Protein AF-A0A961S2K7-F1 (afdb_monomer_lite)

pLDDT: mean 79.69, std 16.77, range [42.72, 95.94]

Structure (mmCIF, N/CA/C/O backbone):
data_AF-A0A961S2K7-F1
#
_entry.id   AF-A0A961S2K7-F1
#
loop_
_atom_site.group_PDB
_atom_site.id
_atom_site.type_symbol
_atom_site.label_atom_id
_atom_site.label_alt_id
_atom_site.label_comp_id
_atom_site.label_asym_id
_atom_site.label_entity_id
_atom_site.label_seq_id
_atom_site.pdbx_PDB_ins_code
_atom_site.Cartn_x
_atom_site.Cartn_y
_atom_site.Cartn_z
_atom_site.occupancy
_atom_site.B_iso_or_equiv
_atom_site.auth_seq_id
_atom_site.auth_comp_id
_atom_site.auth_asym_id
_atom_site.auth_atom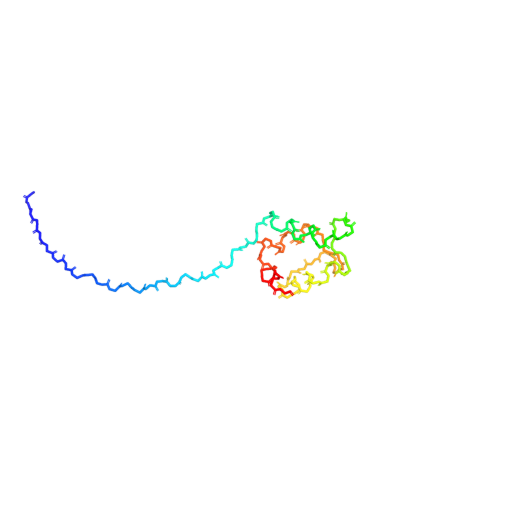_id
_atom_site.pdbx_PDB_model_num
ATOM 1 N N . MET A 1 1 ? 27.454 58.820 10.060 1.00 53.12 1 MET A N 1
ATOM 2 C CA . MET A 1 1 ? 26.649 59.418 8.966 1.00 53.12 1 MET A CA 1
ATOM 3 C C . MET A 1 1 ? 27.634 60.167 8.076 1.00 53.12 1 MET A C 1
ATOM 5 O O . MET A 1 1 ? 28.442 60.859 8.684 1.00 53.12 1 MET A O 1
ATOM 9 N N . PRO A 1 2 ? 27.650 60.046 6.732 1.00 50.94 2 PRO A N 1
ATOM 10 C CA . PRO A 1 2 ? 26.458 59.887 5.898 1.00 50.94 2 PRO A CA 1
ATOM 11 C C . PRO A 1 2 ? 26.634 59.042 4.601 1.00 50.94 2 PRO A C 1
ATOM 13 O O . PRO A 1 2 ? 27.717 58.595 4.247 1.00 50.94 2 PRO A O 1
ATOM 16 N N . SER A 1 3 ? 25.512 58.909 3.895 1.00 50.97 3 SER A N 1
ATOM 17 C CA . SER A 1 3 ? 25.362 58.969 2.435 1.00 50.97 3 SER A CA 1
ATOM 18 C C . SER A 1 3 ? 25.905 57.880 1.502 1.00 50.97 3 SER A C 1
ATOM 20 O O . SER A 1 3 ? 27.054 57.889 1.083 1.00 50.97 3 SER A O 1
ATOM 22 N N . PHE A 1 4 ? 24.931 57.077 1.063 1.00 55.78 4 PHE A N 1
ATOM 23 C CA . PHE A 1 4 ? 24.436 56.935 -0.311 1.00 55.78 4 PHE A CA 1
ATOM 24 C C . PHE A 1 4 ? 25.356 56.508 -1.456 1.00 55.78 4 PHE A C 1
ATOM 26 O O . PHE A 1 4 ? 26.429 57.044 -1.714 1.00 55.78 4 PHE A O 1
ATOM 33 N N . LEU A 1 5 ? 24.682 55.707 -2.286 1.00 58.34 5 LEU A N 1
ATOM 34 C CA . LEU A 1 5 ? 24.920 55.444 -3.691 1.00 58.34 5 LEU A CA 1
ATOM 35 C C . LEU A 1 5 ? 25.974 54.368 -3.936 1.00 58.34 5 LEU A C 1
ATOM 37 O O . LEU A 1 5 ? 27.165 54.585 -3.740 1.00 58.34 5 LEU A O 1
ATOM 41 N N . LYS A 1 6 ? 25.527 53.245 -4.501 1.00 49.56 6 LYS A N 1
ATOM 42 C CA . LYS A 1 6 ? 25.770 52.925 -5.914 1.00 49.56 6 LYS A CA 1
ATOM 43 C C . LYS A 1 6 ? 25.404 51.465 -6.209 1.00 49.56 6 LYS A C 1
ATOM 45 O O . LYS A 1 6 ? 25.491 50.615 -5.331 1.00 49.56 6 LYS A O 1
ATOM 50 N N . TYR A 1 7 ? 25.158 51.230 -7.500 1.00 51.50 7 TYR A N 1
AT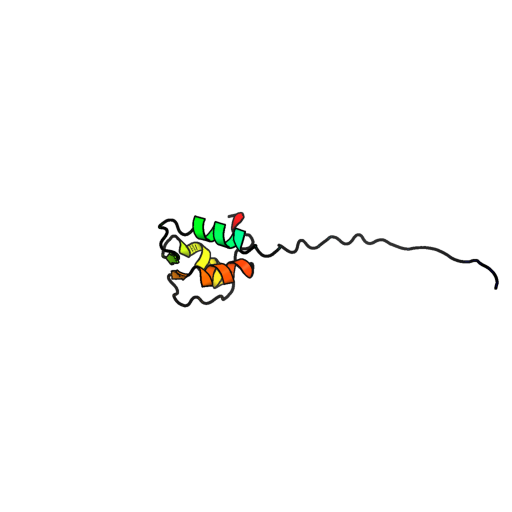OM 51 C CA . TYR A 1 7 ? 25.216 49.932 -8.178 1.00 51.50 7 TYR A CA 1
ATOM 52 C C . TYR A 1 7 ? 24.005 49.030 -7.928 1.00 51.50 7 TYR A C 1
ATOM 54 O O . TYR A 1 7 ? 23.406 49.054 -6.867 1.00 51.50 7 TYR A O 1
ATOM 62 N N . ALA A 1 8 ? 23.587 48.157 -8.829 1.00 54.22 8 ALA A N 1
ATOM 63 C CA . ALA A 1 8 ? 23.818 47.890 -10.245 1.00 54.22 8 ALA A CA 1
ATOM 64 C C . ALA A 1 8 ? 22.997 46.608 -10.512 1.00 54.22 8 ALA A C 1
ATOM 66 O O . ALA A 1 8 ? 22.698 45.878 -9.572 1.00 54.22 8 ALA A O 1
ATOM 67 N N . THR A 1 9 ? 22.650 46.353 -11.775 1.00 56.88 9 THR A N 1
ATOM 68 C CA . THR A 1 9 ? 22.479 45.015 -12.389 1.00 56.88 9 THR A CA 1
ATOM 69 C C . THR A 1 9 ? 21.973 43.851 -11.512 1.00 56.88 9 THR A C 1
ATOM 71 O O . THR A 1 9 ? 22.716 43.331 -10.686 1.00 56.88 9 THR A O 1
ATOM 74 N N . LEU A 1 10 ? 20.790 43.307 -11.815 1.00 49.16 10 LEU A N 1
ATOM 75 C CA . LEU A 1 10 ? 20.389 41.961 -11.371 1.00 49.16 10 LEU A CA 1
ATOM 76 C C . LEU A 1 10 ? 19.635 41.293 -12.536 1.00 49.16 10 LEU A C 1
ATOM 78 O O . LEU A 1 10 ? 18.572 41.759 -12.927 1.00 49.16 10 LEU A O 1
ATOM 82 N N . ALA A 1 11 ? 20.292 40.468 -13.349 1.00 57.84 11 ALA A N 1
ATOM 83 C CA . ALA A 1 11 ? 20.637 39.059 -13.125 1.00 57.84 11 ALA A CA 1
ATOM 84 C C . ALA A 1 11 ? 19.417 38.119 -13.227 1.00 57.84 11 ALA A C 1
ATOM 86 O O . ALA A 1 11 ? 18.527 38.110 -12.387 1.00 57.84 11 ALA A O 1
ATOM 87 N N . THR A 1 12 ? 19.442 37.363 -14.327 1.00 58.28 12 THR A N 1
ATOM 88 C CA . THR A 1 12 ? 18.940 36.008 -14.590 1.00 58.28 12 THR A CA 1
ATOM 89 C C . THR A 1 12 ? 17.992 35.392 -13.555 1.00 58.28 12 THR A C 1
ATOM 91 O O . THR A 1 12 ? 18.418 34.996 -12.476 1.00 58.28 12 THR A O 1
ATOM 94 N N . ALA A 1 13 ? 16.740 35.154 -13.951 1.00 59.94 13 ALA A N 1
ATOM 95 C CA . ALA A 1 13 ? 15.882 34.174 -13.291 1.00 59.94 13 ALA A CA 1
ATOM 96 C C . ALA A 1 13 ? 15.692 32.974 -14.229 1.00 59.94 13 ALA A C 1
ATOM 98 O O . ALA A 1 13 ? 14.820 32.970 -15.096 1.00 59.94 13 ALA A O 1
ATOM 99 N N . LEU A 1 14 ? 16.551 31.962 -14.071 1.00 57.53 14 LEU A N 1
ATOM 100 C CA . LEU A 1 14 ? 16.247 30.599 -14.501 1.00 57.53 14 LEU A CA 1
ATOM 101 C C . LEU A 1 14 ? 15.017 30.161 -13.705 1.00 57.53 14 LEU A C 1
ATOM 103 O O . LEU A 1 14 ? 15.093 29.982 -12.489 1.00 57.53 14 LEU A O 1
ATOM 107 N N . ALA A 1 15 ? 13.873 30.066 -14.378 1.00 59.22 15 ALA A N 1
ATOM 108 C CA . ALA A 1 15 ? 12.661 29.545 -13.776 1.00 59.22 15 ALA A CA 1
ATOM 109 C C . ALA A 1 15 ? 12.913 28.088 -13.366 1.00 59.22 15 ALA A C 1
ATOM 111 O O . ALA A 1 15 ? 13.117 27.214 -14.208 1.00 59.22 15 ALA A O 1
ATOM 112 N N . PHE A 1 16 ? 12.933 27.854 -12.055 1.00 60.44 16 PHE A N 1
ATOM 113 C CA . PHE A 1 16 ? 12.850 26.528 -11.468 1.00 60.44 16 PHE A CA 1
ATOM 114 C C . PHE A 1 16 ? 11.566 25.866 -11.971 1.00 60.44 16 PHE A C 1
ATOM 116 O O . PHE A 1 16 ? 10.468 26.326 -11.662 1.00 60.44 16 PHE A O 1
ATOM 123 N N . ILE A 1 17 ? 11.700 24.789 -12.741 1.00 61.59 17 ILE A N 1
ATOM 124 C CA . ILE A 1 17 ? 10.585 23.877 -12.976 1.00 61.59 17 ILE A CA 1
ATOM 125 C C . ILE A 1 17 ? 10.479 23.038 -11.698 1.00 61.59 17 ILE A C 1
ATOM 127 O O . ILE A 1 17 ? 11.450 22.353 -11.363 1.00 61.59 17 ILE A O 1
ATOM 131 N N . PRO A 1 18 ? 9.374 23.103 -10.937 1.00 53.06 18 PRO A N 1
ATOM 132 C CA . PRO A 1 18 ? 9.209 22.223 -9.795 1.00 53.06 18 PRO A CA 1
ATOM 133 C C . PRO A 1 18 ? 9.146 20.786 -10.316 1.00 53.06 18 PRO A C 1
ATOM 135 O O . PRO A 1 18 ? 8.283 20.442 -11.123 1.00 53.06 18 PRO A O 1
ATOM 138 N N . ALA A 1 19 ? 10.086 19.952 -9.872 1.00 54.03 19 ALA A N 1
ATOM 139 C CA . ALA A 1 19 ? 9.961 18.513 -10.016 1.00 54.03 19 ALA A CA 1
ATOM 140 C C . ALA A 1 19 ? 8.666 18.102 -9.308 1.00 54.03 19 ALA A C 1
ATOM 142 O O . ALA A 1 19 ? 8.492 18.379 -8.120 1.00 54.03 19 ALA A O 1
ATOM 143 N N . THR A 1 20 ? 7.740 17.485 -10.038 1.00 51.94 20 THR A N 1
ATOM 144 C CA . THR A 1 20 ? 6.520 16.905 -9.478 1.00 51.94 20 THR A CA 1
ATOM 145 C C . THR A 1 20 ? 6.905 15.687 -8.641 1.00 51.94 20 THR A C 1
ATOM 147 O O . THR A 1 20 ? 6.859 14.547 -9.109 1.00 51.94 20 THR A O 1
ATOM 150 N N . ALA A 1 21 ? 7.349 15.934 -7.411 1.00 51.12 21 ALA A N 1
ATOM 151 C CA . ALA A 1 21 ? 7.368 14.920 -6.375 1.00 51.12 21 ALA A CA 1
ATOM 152 C C . ALA A 1 21 ? 5.917 14.461 -6.195 1.00 51.12 21 ALA A C 1
ATOM 154 O O . ALA A 1 21 ? 5.056 15.263 -5.831 1.00 51.12 21 ALA A O 1
ATOM 155 N N . HIS A 1 22 ? 5.633 13.206 -6.540 1.00 54.72 22 HIS A N 1
ATOM 156 C CA . HIS A 1 22 ? 4.354 12.599 -6.201 1.00 54.72 22 HIS A CA 1
ATOM 157 C C . HIS A 1 22 ? 4.307 12.559 -4.672 1.00 54.72 22 HIS A C 1
ATOM 159 O O . HIS A 1 22 ? 5.214 12.022 -4.038 1.00 54.72 22 HIS A O 1
ATOM 165 N N . ALA A 1 23 ? 3.350 13.273 -4.082 1.00 59.91 23 ALA A N 1
ATOM 166 C CA . ALA A 1 23 ? 3.176 13.263 -2.640 1.00 59.91 23 ALA A CA 1
ATOM 167 C C . ALA A 1 23 ? 2.724 11.858 -2.234 1.00 59.91 23 ALA A C 1
ATOM 169 O O . ALA A 1 23 ? 1.781 11.341 -2.832 1.00 59.91 23 ALA A O 1
ATOM 170 N N . ALA A 1 24 ? 3.393 11.271 -1.239 1.00 67.62 24 ALA A N 1
ATOM 171 C CA . ALA A 1 24 ? 2.985 9.998 -0.660 1.00 67.62 24 ALA A CA 1
ATOM 172 C C . ALA A 1 24 ? 1.501 10.052 -0.258 1.00 67.62 24 ALA A C 1
ATOM 174 O O . ALA A 1 24 ? 1.034 11.076 0.258 1.00 67.62 24 ALA A O 1
ATOM 175 N N . MET A 1 25 ? 0.767 8.966 -0.513 1.00 81.94 25 MET A N 1
ATOM 176 C CA . MET A 1 25 ? -0.650 8.862 -0.161 1.00 81.94 25 MET A CA 1
ATOM 177 C C . MET A 1 25 ? -0.856 9.079 1.345 1.00 81.94 25 MET A C 1
ATOM 179 O O . MET A 1 25 ? -0.076 8.604 2.171 1.00 81.94 25 MET A O 1
ATOM 183 N N . THR A 1 26 ? -1.918 9.796 1.718 1.00 89.31 26 THR A N 1
ATOM 184 C CA . THR A 1 26 ? -2.287 9.958 3.130 1.00 89.31 26 THR A CA 1
ATOM 185 C C . THR A 1 26 ? -2.860 8.657 3.692 1.00 89.31 26 THR A C 1
ATOM 187 O O . THR A 1 26 ? -3.433 7.851 2.958 1.00 89.31 26 THR A O 1
ATOM 190 N N . ALA A 1 27 ? -2.799 8.485 5.016 1.00 88.69 27 ALA A N 1
ATOM 191 C CA . ALA A 1 27 ? -3.398 7.334 5.698 1.00 88.69 27 ALA A CA 1
ATOM 192 C C . ALA A 1 27 ? -4.892 7.144 5.355 1.00 88.69 27 ALA A C 1
ATOM 194 O O . ALA A 1 27 ? -5.368 6.021 5.196 1.00 88.69 27 ALA A O 1
ATOM 195 N N . GLU A 1 28 ? -5.640 8.238 5.177 1.00 91.12 28 GLU A N 1
ATOM 196 C CA . GLU A 1 28 ? -7.052 8.204 4.775 1.00 91.12 28 GLU A CA 1
ATOM 197 C C . GLU A 1 28 ? -7.231 7.679 3.343 1.00 91.12 28 GLU A C 1
ATOM 199 O O . GLU A 1 28 ? -8.120 6.863 3.091 1.00 91.12 28 GLU A O 1
ATOM 204 N N . GLN A 1 29 ? -6.371 8.097 2.409 1.00 90.44 29 GLN A N 1
ATOM 205 C CA . GLN A 1 29 ? -6.380 7.597 1.030 1.00 90.44 29 GLN A CA 1
ATOM 206 C C . GLN A 1 29 ? -5.999 6.117 0.979 1.00 90.44 29 GLN A C 1
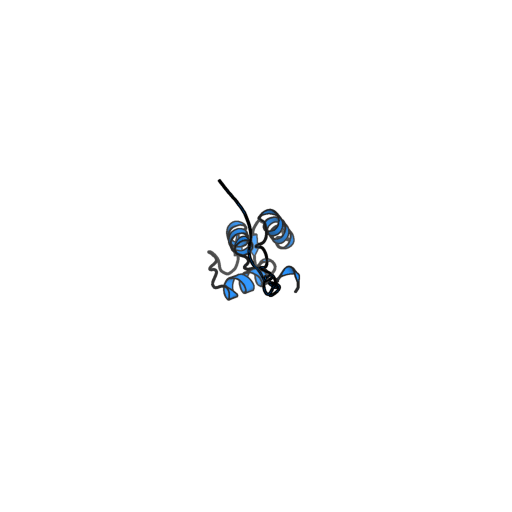ATOM 208 O O . GLN A 1 29 ? -6.651 5.336 0.287 1.00 90.44 29 GLN A O 1
ATOM 213 N N . CYS A 1 30 ? -4.995 5.717 1.759 1.00 92.31 30 CYS A N 1
ATOM 214 C CA . CYS A 1 30 ? -4.592 4.324 1.900 1.00 92.31 30 CYS A CA 1
ATOM 215 C C . CYS A 1 30 ? -5.722 3.464 2.471 1.00 92.31 30 CYS A C 1
ATOM 217 O O . CYS A 1 30 ? -6.036 2.416 1.909 1.00 92.31 30 CYS A O 1
ATOM 219 N N . THR A 1 31 ? -6.397 3.941 3.518 1.00 93.75 31 THR A N 1
ATOM 220 C CA . THR A 1 31 ? -7.557 3.264 4.118 1.00 93.75 31 THR A CA 1
ATOM 221 C C . THR A 1 31 ? -8.696 3.119 3.110 1.00 93.75 31 THR A C 1
ATOM 223 O O . THR A 1 31 ? -9.266 2.040 2.964 1.00 93.75 31 THR A O 1
ATOM 226 N N . ALA A 1 32 ? -9.014 4.178 2.362 1.00 93.44 32 ALA A N 1
ATOM 227 C CA . ALA A 1 32 ? -10.044 4.125 1.328 1.00 93.44 32 ALA A CA 1
ATOM 228 C C . ALA A 1 32 ? -9.688 3.136 0.206 1.00 93.44 32 ALA A C 1
ATOM 230 O O . ALA A 1 32 ? -10.556 2.402 -0.270 1.00 93.44 32 ALA A O 1
ATOM 231 N N . MET A 1 33 ? -8.418 3.088 -0.201 1.00 92.12 33 MET A N 1
ATOM 232 C CA . MET A 1 33 ? -7.943 2.151 -1.214 1.00 92.12 33 MET A CA 1
ATOM 233 C C . MET A 1 33 ? -7.992 0.701 -0.723 1.00 92.12 33 MET A C 1
ATOM 235 O O . MET A 1 33 ? -8.410 -0.171 -1.484 1.00 92.12 33 MET A O 1
ATOM 239 N N . PHE A 1 34 ? -7.623 0.453 0.536 1.00 94.50 34 PHE A N 1
ATOM 240 C CA . PHE A 1 34 ? -7.736 -0.860 1.166 1.00 94.50 34 PHE A CA 1
ATOM 241 C C . PHE A 1 34 ? -9.191 -1.325 1.219 1.00 94.50 34 PHE A C 1
ATOM 243 O O . PHE A 1 34 ? -9.505 -2.378 0.682 1.00 94.50 34 PHE A O 1
ATOM 250 N N . ASN A 1 35 ? -10.100 -0.501 1.746 1.00 94.81 35 ASN A N 1
ATOM 251 C CA . ASN A 1 35 ? -11.528 -0.833 1.842 1.00 94.81 35 ASN A CA 1
ATOM 252 C C . ASN A 1 35 ? -12.178 -1.091 0.475 1.00 94.81 35 ASN A C 1
ATOM 254 O O . ASN A 1 35 ? -13.168 -1.804 0.374 1.00 94.81 35 ASN A O 1
ATOM 258 N N . LYS A 1 36 ? -11.656 -0.476 -0.591 1.00 93.88 36 LYS A N 1
ATOM 259 C CA . LYS A 1 36 ? -12.107 -0.735 -1.964 1.00 93.88 36 LYS A CA 1
ATOM 260 C C . LYS A 1 36 ? -11.586 -2.071 -2.504 1.00 93.88 36 LYS A C 1
ATOM 262 O O . LYS A 1 36 ? -12.184 -2.619 -3.427 1.00 93.88 36 LYS A O 1
ATOM 267 N N . ALA A 1 37 ? -10.447 -2.541 -2.008 1.00 93.56 37 ALA A N 1
ATOM 268 C CA . ALA A 1 37 ? -9.846 -3.810 -2.393 1.00 93.56 37 ALA A CA 1
ATOM 269 C C . ALA A 1 37 ? -10.412 -4.989 -1.589 1.00 93.56 37 ALA A C 1
ATOM 271 O O . ALA A 1 37 ? -10.689 -6.027 -2.186 1.00 93.56 37 ALA A O 1
ATOM 272 N N . ASP A 1 38 ? -10.615 -4.795 -0.285 1.00 95.94 38 ASP A N 1
ATOM 273 C CA . ASP A 1 38 ? -11.218 -5.738 0.661 1.00 95.94 38 ASP A CA 1
ATOM 274 C C . ASP A 1 38 ? -12.727 -5.836 0.392 1.00 95.94 38 ASP A C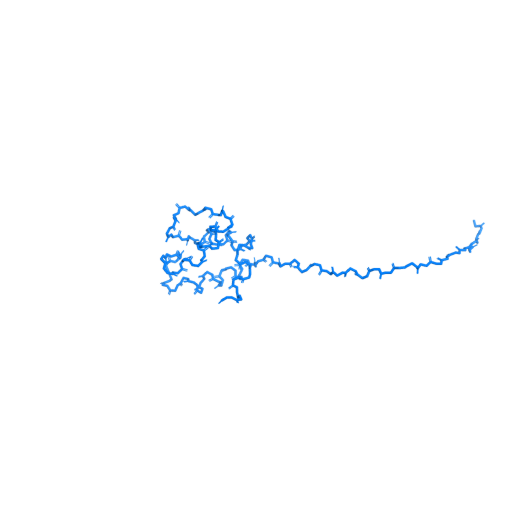 1
ATOM 276 O O . ASP A 1 38 ? -13.558 -5.162 1.003 1.00 95.94 38 ASP A O 1
ATOM 280 N N . THR A 1 39 ? -13.082 -6.603 -0.636 1.00 95.94 39 THR A N 1
ATOM 281 C CA . THR A 1 39 ? -14.451 -6.682 -1.152 1.00 95.94 39 THR A CA 1
ATOM 282 C C . THR A 1 39 ? -15.302 -7.587 -0.272 1.00 95.94 39 THR A C 1
ATOM 284 O O . THR A 1 39 ? -16.511 -7.372 -0.142 1.00 95.94 39 THR A O 1
ATOM 287 N N . ASN A 1 40 ? -14.686 -8.610 0.319 1.00 95.00 40 ASN A N 1
ATOM 288 C CA . ASN A 1 40 ? -15.339 -9.525 1.243 1.00 95.00 40 ASN A CA 1
ATOM 289 C C . ASN A 1 40 ? -15.438 -8.964 2.682 1.00 95.00 40 ASN A C 1
ATOM 291 O O . ASN A 1 40 ? -16.280 -9.444 3.446 1.00 95.00 40 ASN A O 1
ATOM 295 N N . GLY A 1 41 ? -14.668 -7.924 3.023 1.00 95.44 41 GLY A N 1
ATOM 296 C CA . GLY A 1 41 ? -14.701 -7.229 4.308 1.00 95.44 41 GLY A CA 1
ATOM 297 C C . GLY A 1 41 ? -14.063 -8.020 5.449 1.00 95.44 41 GLY A C 1
ATOM 298 O O . GLY A 1 41 ? -14.500 -7.879 6.596 1.00 95.44 41 GLY A O 1
ATOM 299 N N . ASP A 1 42 ? -13.099 -8.892 5.154 1.00 95.00 42 ASP A N 1
ATOM 300 C CA . ASP A 1 42 ? -12.443 -9.740 6.153 1.00 95.00 42 ASP A CA 1
ATOM 301 C C . ASP A 1 42 ? -11.238 -9.072 6.839 1.00 95.00 42 ASP A C 1
ATOM 303 O O . ASP A 1 42 ? -10.701 -9.610 7.815 1.00 95.00 42 ASP A O 1
ATOM 307 N N . GLY A 1 43 ? -10.869 -7.864 6.402 1.00 94.75 43 GLY A N 1
ATOM 308 C CA . GLY A 1 43 ? -9.761 -7.090 6.956 1.00 94.75 43 GLY A CA 1
ATOM 309 C C . GLY A 1 43 ? -8.395 -7.480 6.392 1.00 94.75 43 GLY A C 1
ATOM 310 O O . GLY A 1 43 ? -7.363 -7.072 6.942 1.00 94.75 43 GLY A O 1
ATOM 311 N N . SER A 1 44 ? -8.361 -8.247 5.305 1.00 95.19 44 SER A N 1
ATOM 312 C CA . SER A 1 44 ? -7.153 -8.649 4.593 1.00 95.19 44 SER A CA 1
ATOM 313 C C . SER A 1 44 ? -7.377 -8.691 3.081 1.00 95.19 44 SER A C 1
ATOM 315 O O . SER A 1 44 ? -8.500 -8.749 2.602 1.00 95.19 44 SER A O 1
ATOM 317 N N . LEU A 1 45 ? -6.297 -8.635 2.299 1.00 94.94 45 LEU A N 1
ATOM 318 C CA . LEU A 1 45 ? -6.369 -8.821 0.850 1.00 94.94 45 LEU A CA 1
ATOM 319 C C . LEU A 1 45 ? -5.758 -10.169 0.492 1.00 94.94 45 LEU A C 1
ATOM 321 O O . LEU A 1 45 ? -4.538 -10.293 0.362 1.00 94.94 45 LEU A O 1
ATOM 325 N N . GLY A 1 46 ? -6.618 -11.174 0.352 1.00 93.44 46 GLY A N 1
ATOM 326 C CA . GLY A 1 46 ? -6.248 -12.523 -0.064 1.00 93.44 46 GLY A CA 1
ATOM 327 C C . GLY A 1 46 ? -6.589 -12.806 -1.527 1.00 93.44 46 GLY A C 1
ATOM 328 O O . GLY A 1 46 ? -7.490 -12.206 -2.119 1.00 93.44 46 GLY A O 1
ATOM 329 N N . GLY A 1 47 ? -5.872 -13.750 -2.141 1.00 90.75 47 GLY A N 1
ATOM 330 C CA . GLY A 1 47 ? -6.195 -14.255 -3.480 1.00 90.75 47 GLY A CA 1
ATOM 331 C C . GLY A 1 47 ? -6.337 -13.143 -4.530 1.00 90.75 47 GLY A C 1
ATOM 332 O O . GLY A 1 47 ? -5.397 -12.391 -4.796 1.00 90.75 47 GLY A O 1
ATOM 333 N N . SER A 1 48 ? -7.519 -13.029 -5.148 1.00 91.69 48 SER A N 1
ATOM 334 C CA . SER A 1 48 ? -7.774 -12.028 -6.195 1.00 91.69 48 SER A CA 1
ATOM 335 C C . SER A 1 48 ? -7.815 -10.583 -5.688 1.00 91.69 48 SER A C 1
ATOM 337 O O . SER A 1 48 ? -7.541 -9.676 -6.470 1.00 91.69 48 SER A O 1
ATOM 339 N N . GLU A 1 49 ? -8.138 -10.351 -4.412 1.00 93.81 49 GLU A N 1
ATOM 340 C CA . GLU A 1 49 ? -8.192 -9.003 -3.821 1.00 93.81 49 GLU A CA 1
ATOM 341 C C . GLU A 1 49 ? -6.779 -8.427 -3.642 1.00 93.81 49 GLU A C 1
ATOM 343 O O . GLU A 1 49 ? -6.544 -7.240 -3.882 1.00 93.81 49 GLU A O 1
ATOM 348 N N . GLY A 1 50 ? -5.820 -9.292 -3.290 1.00 90.88 50 GLY A N 1
ATOM 349 C CA . GLY A 1 50 ? -4.426 -8.932 -3.019 1.00 90.88 50 GLY A CA 1
ATOM 350 C C . GLY A 1 50 ? -3.497 -8.951 -4.231 1.00 90.88 50 GLY A C 1
ATOM 351 O O . GLY A 1 50 ? -2.531 -8.193 -4.248 1.00 90.88 50 GLY A O 1
ATOM 352 N N . THR A 1 51 ? -3.795 -9.739 -5.275 1.00 90.94 51 THR A N 1
ATOM 353 C CA . THR A 1 51 ? -2.852 -10.040 -6.381 1.00 90.94 51 THR A CA 1
ATOM 354 C C . THR A 1 51 ? -2.144 -8.796 -6.940 1.00 90.94 51 THR A C 1
ATOM 356 O O . THR A 1 51 ? -0.917 -8.756 -7.021 1.00 90.94 51 THR A O 1
ATOM 359 N N . ARG A 1 52 ? -2.891 -7.737 -7.288 1.00 89.88 52 ARG A N 1
ATOM 360 C CA . ARG A 1 52 ? -2.296 -6.516 -7.869 1.00 89.88 52 ARG A CA 1
ATOM 361 C C . ARG A 1 52 ? -1.381 -5.768 -6.895 1.00 89.88 52 ARG A C 1
ATOM 363 O O . ARG A 1 52 ? -0.404 -5.149 -7.312 1.00 89.88 52 ARG A O 1
ATOM 370 N N . TYR A 1 53 ? -1.710 -5.803 -5.608 1.00 91.06 53 TYR A N 1
ATOM 371 C CA . TYR A 1 53 ? -0.956 -5.126 -4.560 1.00 91.06 53 TYR A CA 1
ATOM 372 C C . TYR A 1 53 ? 0.289 -5.920 -4.198 1.00 91.06 53 TYR A C 1
ATOM 374 O O . TYR A 1 53 ? 1.358 -5.333 -4.062 1.00 91.06 53 TYR A O 1
ATOM 382 N N . GLU A 1 54 ? 0.191 -7.248 -4.163 1.00 91.12 54 GLU A N 1
ATOM 383 C CA . GLU A 1 54 ? 1.348 -8.119 -3.984 1.00 91.12 54 GLU A CA 1
ATOM 384 C C . GLU A 1 54 ? 2.371 -7.904 -5.095 1.00 91.12 54 GLU A C 1
ATOM 386 O O . GLU A 1 54 ? 3.563 -7.806 -4.827 1.00 91.12 54 GLU A O 1
ATOM 391 N N . GLU A 1 55 ? 1.932 -7.806 -6.351 1.00 89.44 55 GLU A N 1
ATOM 392 C CA . GLU A 1 55 ? 2.835 -7.529 -7.468 1.00 89.44 55 GLU A CA 1
ATOM 393 C C . GLU A 1 55 ? 3.529 -6.170 -7.330 1.00 89.44 55 GLU A C 1
ATOM 395 O O . GLU A 1 55 ? 4.719 -6.051 -7.634 1.00 89.44 55 GLU A O 1
ATOM 400 N N . ALA A 1 56 ? 2.813 -5.143 -6.868 1.00 89.81 56 ALA A N 1
ATOM 401 C CA . ALA A 1 56 ? 3.393 -3.828 -6.610 1.00 89.81 56 ALA A CA 1
ATOM 402 C C . ALA A 1 56 ? 4.415 -3.873 -5.461 1.00 89.81 56 ALA A C 1
ATOM 404 O O . ALA A 1 56 ? 5.524 -3.354 -5.606 1.00 89.81 56 ALA A O 1
ATOM 405 N N . MET A 1 57 ? 4.091 -4.565 -4.367 1.00 90.75 57 MET A N 1
ATOM 406 C CA . MET A 1 57 ? 4.981 -4.769 -3.220 1.00 90.75 57 MET A CA 1
ATOM 407 C C . MET A 1 57 ? 6.232 -5.567 -3.614 1.00 90.75 57 MET A C 1
ATOM 409 O O . MET A 1 57 ? 7.349 -5.130 -3.335 1.00 90.75 57 MET A O 1
ATOM 413 N N . LYS A 1 58 ? 6.078 -6.652 -4.384 1.00 89.31 58 LYS A N 1
ATOM 414 C CA . LYS A 1 58 ? 7.183 -7.467 -4.926 1.00 89.31 58 LYS A CA 1
ATOM 415 C C . LYS A 1 58 ? 8.112 -6.644 -5.824 1.00 89.31 58 LYS A C 1
ATOM 417 O O . LYS A 1 58 ? 9.328 -6.747 -5.698 1.00 89.31 58 LYS A O 1
ATOM 422 N N . LYS A 1 59 ? 7.574 -5.770 -6.688 1.00 87.94 59 LYS A N 1
ATOM 423 C CA . LYS A 1 59 ? 8.381 -4.855 -7.531 1.00 87.94 59 LYS A CA 1
ATOM 424 C C . LYS A 1 59 ? 9.225 -3.869 -6.718 1.00 87.94 59 LYS A C 1
ATOM 426 O O . LYS A 1 59 ? 10.222 -3.363 -7.233 1.00 87.94 59 LYS A O 1
ATOM 431 N N . ARG A 1 60 ? 8.820 -3.569 -5.483 1.00 86.69 60 ARG A N 1
ATOM 432 C CA . ARG A 1 60 ? 9.539 -2.695 -4.547 1.00 86.69 60 ARG A CA 1
ATOM 433 C C . ARG A 1 60 ? 10.316 -3.467 -3.475 1.00 86.69 60 ARG A C 1
ATOM 435 O O . ARG A 1 60 ? 10.872 -2.835 -2.583 1.00 86.69 60 ARG A O 1
ATOM 442 N N . THR A 1 61 ? 10.386 -4.797 -3.578 1.00 87.38 61 THR A N 1
ATOM 443 C CA . THR A 1 61 ? 11.068 -5.674 -2.610 1.00 87.38 61 THR A CA 1
ATOM 444 C C . THR A 1 61 ? 10.509 -5.524 -1.187 1.00 87.38 61 THR A C 1
ATOM 446 O O . THR A 1 61 ? 11.249 -5.557 -0.206 1.00 87.38 61 THR A O 1
ATOM 449 N N . ILE A 1 62 ? 9.194 -5.312 -1.071 1.00 85.12 62 ILE A N 1
ATOM 450 C CA . ILE A 1 62 ? 8.487 -5.309 0.212 1.00 85.12 62 ILE A CA 1
ATOM 451 C C . ILE A 1 62 ? 8.009 -6.732 0.485 1.00 85.12 62 ILE A C 1
ATOM 453 O O . ILE A 1 62 ? 7.178 -7.267 -0.247 1.00 85.12 62 ILE A O 1
ATOM 457 N N . GLU A 1 63 ? 8.556 -7.330 1.539 1.00 83.62 63 GLU A N 1
ATOM 458 C CA . GLU A 1 63 ? 8.190 -8.665 2.006 1.00 83.62 63 GLU A CA 1
ATOM 459 C C . GLU A 1 63 ? 6.916 -8.594 2.858 1.00 83.62 63 GLU A C 1
ATOM 461 O O . GLU A 1 63 ? 6.829 -7.793 3.793 1.00 83.62 63 GLU A O 1
ATOM 466 N N . THR A 1 64 ? 5.943 -9.452 2.559 1.00 85.12 64 THR A N 1
ATOM 467 C CA . THR A 1 64 ? 4.785 -9.704 3.423 1.00 85.12 64 THR A CA 1
ATOM 468 C C . THR A 1 64 ? 5.061 -10.909 4.317 1.00 85.12 64 THR A C 1
ATOM 470 O O . THR A 1 64 ? 5.838 -11.801 3.974 1.00 85.12 64 THR A O 1
ATOM 473 N N . LYS A 1 65 ? 4.425 -10.957 5.486 1.00 82.75 65 LYS A N 1
ATOM 474 C CA . LYS A 1 65 ? 4.505 -12.092 6.416 1.00 82.75 65 LYS A CA 1
ATOM 475 C C . LYS A 1 65 ? 3.922 -13.361 5.790 1.00 82.75 65 LYS A C 1
ATOM 477 O O . LYS A 1 65 ? 4.441 -14.446 6.040 1.00 82.75 65 LYS A O 1
ATOM 482 N N . ASP A 1 66 ? 2.874 -13.219 4.979 1.00 84.88 66 ASP A N 1
ATOM 483 C CA . ASP A 1 66 ? 2.314 -14.282 4.145 1.00 84.88 66 ASP A CA 1
ATOM 484 C C . ASP A 1 66 ? 2.295 -13.825 2.684 1.00 84.88 66 ASP A C 1
ATOM 486 O O . ASP A 1 66 ? 1.788 -12.754 2.355 1.00 84.88 66 ASP A O 1
ATOM 490 N N . ALA A 1 67 ? 2.854 -14.633 1.786 1.00 75.25 67 ALA A N 1
ATOM 491 C CA . ALA A 1 67 ? 2.923 -14.309 0.365 1.00 75.25 67 ALA A CA 1
ATOM 492 C C . ALA A 1 67 ? 1.557 -14.330 -0.346 1.00 75.25 67 ALA A C 1
ATOM 494 O O . ALA A 1 67 ? 1.520 -13.978 -1.521 1.00 75.25 67 ALA A O 1
ATOM 495 N N . ASN A 1 68 ? 0.491 -14.783 0.328 1.00 84.38 68 ASN A N 1
ATOM 496 C CA . ASN A 1 68 ? -0.853 -14.953 -0.238 1.00 84.38 68 ASN A CA 1
ATOM 497 C C . ASN A 1 68 ? -1.922 -14.075 0.430 1.00 84.38 68 ASN A C 1
ATOM 499 O O . ASN A 1 68 ? -3.092 -14.133 0.036 1.00 84.38 68 ASN A O 1
ATOM 503 N N . ILE A 1 69 ? -1.553 -13.354 1.494 1.00 91.50 69 ILE A N 1
ATOM 504 C CA . ILE A 1 69 ? -2.450 -12.496 2.266 1.00 91.50 69 ILE A CA 1
ATOM 505 C C . ILE A 1 69 ? -1.691 -11.228 2.639 1.00 91.50 69 ILE A C 1
ATOM 507 O O . ILE A 1 69 ? -0.684 -11.283 3.341 1.00 91.50 69 ILE A O 1
ATOM 511 N N . ILE A 1 70 ? -2.215 -10.079 2.221 1.00 94.62 70 ILE A N 1
ATOM 512 C CA . ILE A 1 70 ? -1.737 -8.774 2.680 1.00 94.62 70 ILE A CA 1
ATOM 513 C C . ILE A 1 70 ? -2.644 -8.315 3.818 1.00 94.62 70 ILE A C 1
ATOM 515 O O . ILE A 1 70 ? -3.832 -8.061 3.611 1.00 94.62 70 ILE A O 1
ATOM 519 N N . SER A 1 71 ? -2.099 -8.183 5.024 1.00 94.88 71 SER A N 1
ATOM 520 C CA . SER A 1 71 ? -2.836 -7.580 6.138 1.00 94.88 71 SER A CA 1
ATOM 521 C C . SER A 1 71 ? -3.025 -6.075 5.936 1.00 94.88 71 SER A C 1
ATOM 523 O O . SER A 1 71 ? -2.239 -5.420 5.248 1.00 94.88 71 SER A O 1
ATOM 525 N N . MET A 1 72 ? -4.030 -5.489 6.596 1.00 93.94 72 MET A N 1
ATOM 526 C CA . MET A 1 72 ? -4.224 -4.036 6.558 1.00 93.94 72 MET A CA 1
ATOM 527 C C . MET A 1 72 ? -2.969 -3.265 6.995 1.00 93.94 72 MET A C 1
ATOM 529 O O . MET A 1 72 ? -2.628 -2.263 6.378 1.00 93.94 72 MET A O 1
ATOM 533 N N . GLU A 1 73 ? -2.238 -3.748 8.003 1.00 93.31 73 GLU A N 1
ATOM 534 C CA . GLU A 1 73 ? -0.988 -3.129 8.467 1.00 93.31 73 GLU A CA 1
ATOM 535 C C . GLU A 1 73 ? 0.083 -3.089 7.362 1.00 93.31 73 GLU A C 1
ATOM 537 O O . GLU A 1 73 ? 0.662 -2.036 7.087 1.00 93.31 73 GLU A O 1
ATOM 542 N N . GLU A 1 74 ? 0.324 -4.222 6.698 1.00 93.81 74 GLU A N 1
ATOM 543 C CA . GLU A 1 74 ? 1.312 -4.328 5.617 1.00 93.81 74 GLU A CA 1
ATOM 544 C C . GLU A 1 74 ? 0.924 -3.468 4.420 1.00 93.81 74 GLU A C 1
ATOM 546 O O . GLU A 1 74 ? 1.770 -2.785 3.836 1.00 93.81 74 GLU A O 1
ATOM 551 N N . PHE A 1 75 ? -0.367 -3.450 4.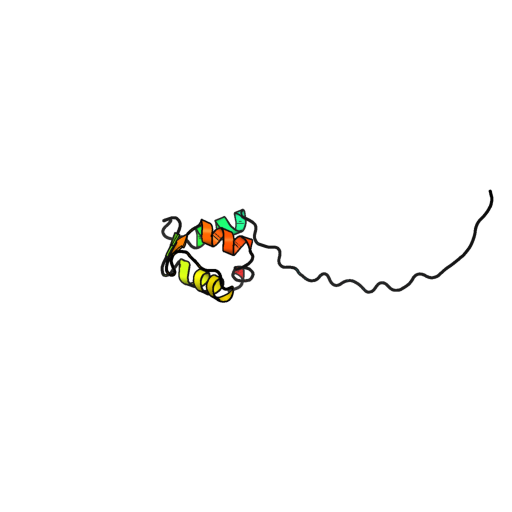091 1.00 94.38 75 PHE A N 1
ATOM 552 C CA . PHE A 1 75 ? -0.886 -2.590 3.046 1.00 94.38 75 PHE A CA 1
ATOM 553 C C . PHE A 1 75 ? -0.686 -1.114 3.384 1.00 94.38 75 PHE A C 1
ATOM 555 O O . PHE A 1 75 ? -0.210 -0.365 2.534 1.00 94.38 75 PHE A O 1
ATOM 562 N N . MET A 1 76 ? -1.048 -0.674 4.596 1.00 93.12 76 MET A N 1
ATOM 563 C CA . MET A 1 76 ? -0.892 0.726 5.008 1.00 93.12 76 MET A CA 1
ATOM 564 C C . MET A 1 76 ? 0.575 1.144 4.922 1.00 93.12 76 MET A C 1
ATOM 566 O O . MET A 1 76 ? 0.886 2.165 4.316 1.00 93.12 76 MET A O 1
ATOM 570 N N . SER A 1 77 ? 1.486 0.312 5.430 1.00 92.12 77 SER A N 1
ATOM 571 C CA . SER A 1 77 ? 2.925 0.581 5.369 1.00 92.12 77 SER A CA 1
ATOM 572 C C . SER A 1 77 ? 3.444 0.697 3.926 1.00 92.12 77 SER A C 1
ATOM 574 O O . SER A 1 77 ? 4.201 1.617 3.597 1.00 92.12 77 SER A O 1
ATOM 576 N N . ALA A 1 78 ? 3.006 -0.187 3.025 1.00 91.88 78 ALA A N 1
ATOM 577 C CA . ALA A 1 78 ? 3.354 -0.102 1.608 1.00 91.88 78 ALA A CA 1
ATOM 578 C C . ALA A 1 78 ? 2.736 1.137 0.936 1.00 91.88 78 ALA A C 1
ATOM 580 O O . ALA A 1 78 ? 3.399 1.831 0.166 1.00 91.88 78 ALA A O 1
ATOM 581 N N . CYS A 1 79 ? 1.489 1.459 1.256 1.00 92.25 79 CYS A N 1
ATOM 582 C CA . CYS A 1 79 ? 0.789 2.600 0.689 1.00 92.25 79 CYS A CA 1
ATOM 583 C C . CYS A 1 79 ? 1.425 3.934 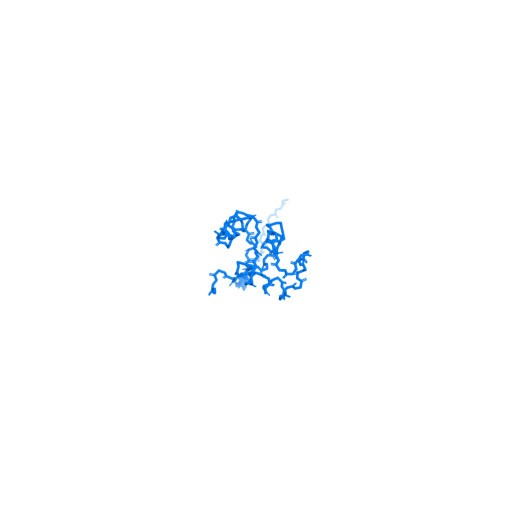1.094 1.00 92.25 79 CYS A C 1
ATOM 585 O O . CYS A 1 79 ? 1.757 4.746 0.233 1.00 92.25 79 CYS A O 1
ATOM 587 N N . GLU A 1 80 ? 1.684 4.128 2.386 1.00 89.50 80 GLU A N 1
ATOM 588 C CA . GLU A 1 80 ? 2.288 5.353 2.923 1.00 89.50 80 GLU A CA 1
ATOM 589 C C . GLU A 1 80 ? 3.748 5.538 2.479 1.00 89.50 80 GLU A C 1
ATOM 591 O O . GLU A 1 80 ? 4.260 6.657 2.465 1.00 89.50 80 GLU A O 1
ATOM 596 N N . SER A 1 81 ? 4.422 4.461 2.059 1.00 89.25 81 SER A N 1
ATOM 597 C CA . SER A 1 81 ? 5.749 4.542 1.431 1.00 89.25 81 SER A CA 1
ATOM 598 C C . SER A 1 81 ? 5.711 4.892 -0.062 1.00 89.25 81 SER A C 1
ATOM 600 O O . SER A 1 81 ? 6.764 4.977 -0.696 1.00 89.25 81 SER A O 1
ATOM 602 N N . GLY A 1 82 ? 4.520 5.099 -0.635 1.00 87.56 82 GLY A N 1
ATOM 603 C CA . GLY A 1 82 ? 4.331 5.403 -2.055 1.00 87.56 82 GLY A CA 1
ATOM 604 C C . GLY A 1 82 ? 4.497 4.185 -2.968 1.00 87.56 82 GLY A C 1
ATOM 605 O O . GLY A 1 82 ? 4.700 4.320 -4.176 1.00 87.56 82 GLY A O 1
ATOM 606 N N . THR A 1 83 ? 4.422 2.961 -2.428 1.00 89.44 83 THR A N 1
ATOM 607 C CA . THR A 1 83 ? 4.523 1.720 -3.229 1.00 89.44 83 THR A CA 1
ATOM 608 C C . THR A 1 83 ? 3.443 1.652 -4.298 1.00 89.44 83 THR A C 1
ATOM 610 O O . THR A 1 83 ? 3.681 1.130 -5.388 1.00 89.44 83 THR A O 1
ATOM 613 N N . PHE A 1 84 ? 2.272 2.201 -3.984 1.00 88.06 84 PHE A N 1
ATOM 614 C CA . PHE A 1 84 ? 1.096 2.198 -4.841 1.00 88.06 84 PHE A CA 1
ATOM 615 C C . PHE A 1 84 ? 0.939 3.494 -5.653 1.00 88.06 84 PHE A C 1
ATOM 617 O O . PHE A 1 84 ? -0.053 3.653 -6.366 1.00 88.06 84 PHE A O 1
ATOM 624 N N . ASP A 1 85 ? 1.924 4.397 -5.610 1.00 84.44 85 ASP A N 1
ATOM 625 C CA . ASP A 1 85 ? 1.904 5.627 -6.400 1.00 84.44 85 ASP A CA 1
ATOM 626 C C . ASP A 1 85 ? 1.837 5.294 -7.897 1.00 84.44 85 ASP A C 1
ATOM 628 O O . ASP A 1 85 ? 2.683 4.585 -8.450 1.00 84.44 85 ASP A O 1
ATOM 632 N N . GLY A 1 86 ? 0.806 5.814 -8.564 1.00 75.25 86 GLY A N 1
ATOM 633 C CA . GLY A 1 86 ? 0.538 5.542 -9.977 1.00 75.25 86 GLY A CA 1
ATOM 634 C C . GLY A 1 86 ? -0.328 4.308 -10.252 1.00 75.25 86 GLY A C 1
ATOM 635 O O . GLY A 1 86 ? -0.663 4.085 -11.414 1.00 75.25 86 GLY A O 1
ATOM 636 N N . MET A 1 87 ? -0.755 3.551 -9.230 1.00 74.25 87 MET A N 1
ATOM 637 C CA . MET A 1 87 ? -1.755 2.481 -9.395 1.00 74.25 87 MET A CA 1
ATOM 638 C C . MET A 1 87 ? -3.183 3.008 -9.597 1.00 74.25 87 MET A C 1
ATOM 640 O O . MET A 1 87 ? -3.995 2.296 -10.173 1.00 74.25 87 MET A O 1
ATOM 644 N N . ASP A 1 88 ? -3.490 4.251 -9.202 1.00 59.84 88 ASP A N 1
ATOM 645 C CA . ASP A 1 88 ? -4.786 4.909 -9.479 1.00 59.84 88 ASP A CA 1
ATOM 646 C C . ASP A 1 88 ? -5.052 5.137 -10.986 1.00 59.84 88 ASP A C 1
ATOM 648 O O . ASP A 1 88 ? -6.172 5.451 -11.386 1.00 59.84 88 ASP A O 1
ATOM 652 N N . SER A 1 89 ? -4.027 4.979 -11.832 1.00 50.34 89 SER A N 1
ATOM 653 C CA . SER A 1 89 ? -4.070 5.263 -13.274 1.00 50.34 89 SER A CA 1
ATOM 654 C C . SER A 1 89 ? -4.156 4.013 -14.167 1.00 50.34 89 SER A C 1
ATOM 656 O O . SER A 1 89 ? -4.066 4.153 -15.389 1.00 50.34 89 SER A O 1
ATOM 658 N N . MET A 1 90 ? -4.265 2.808 -13.592 1.00 42.72 90 MET A N 1
ATOM 659 C CA . MET A 1 90 ? -4.260 1.513 -14.305 1.00 42.72 90 MET A CA 1
ATOM 660 C C . MET A 1 90 ? -5.591 0.780 -14.143 1.00 42.72 90 MET A C 1
ATOM 662 O O . MET A 1 90 ? -6.024 0.165 -15.142 1.00 42.72 90 MET A O 1
#

Foldseek 3Di:
DDDDDDDDDDDDDPDDDDDPPPQQDDLVRLVVLLVVLPPVVPQKQFDPSCVVVLVLCVVVVNDDPDSGIGGSVSSSVCRRVCSCPPVVVD

Radius of gyration: 23.56 Å; chains: 1; bounding box: 42×75×24 Å

Sequence (90 aa):
MPSFLKYATLATALAFIPATAHAAMTAEQCTAMFNKADTNGDGSLGGSEGTRYEEAMKKRTIETKDANIISMEEFMSACESGTFDGMDSM

Secondary structure (DSSP, 8-state):
----------------PPP--PPPPPHHHHHHHHHHH-SS-SSEEEHHHHHHHHHHHHHTT---SBTTEEEHHHHHHHHHTTTTTTGGG-